Protein AF-A0A7L1SIP1-F1 (afdb_monomer)

Solvent-accessible surface area (backbone atoms only — not comparable to full-atom values): 5050 Å² total; per-residue (Å²): 108,72,76,69,51,43,74,77,41,90,61,38,86,38,60,38,91,88,76,65,53,62,24,77,43,63,84,58,42,59,49,51,54,26,72,80,73,65,50,42,89,42,64,37,89,89,78,72,51,61,28,57,43,69,90,73,51,82,74,57,91,90,67,75,77,69,90,86,84,82,82,85,87,83,135

Radius of gyration: 15.45 Å; Cα contacts (8 Å, |Δi|>4): 67; chains: 1; bounding box: 38×24×38 Å

Structure (mmCIF, N/CA/C/O backbone):
data_AF-A0A7L1SIP1-F1
#
_entry.id   AF-A0A7L1SIP1-F1
#
loop_
_atom_site.group_PDB
_atom_site.id
_atom_site.type_symbol
_atom_site.label_atom_id
_atom_site.label_alt_id
_atom_site.label_comp_id
_atom_site.label_asym_id
_atom_site.label_entity_id
_atom_site.label_seq_id
_atom_site.pdbx_PDB_ins_code
_atom_site.Cartn_x
_atom_site.Cartn_y
_atom_site.Cartn_z
_atom_site.occupancy
_atom_site.B_iso_or_equiv
_atom_site.auth_seq_id
_atom_site.auth_comp_id
_atom_site.auth_asym_id
_atom_site.auth_atom_id
_atom_site.pdbx_PDB_model_num
ATOM 1 N N . LEU A 1 1 ? 3.054 15.867 17.563 1.00 63.38 1 LEU A N 1
ATOM 2 C CA . LEU A 1 1 ? 2.167 15.361 18.636 1.00 63.38 1 LEU A CA 1
ATOM 3 C C . LEU A 1 1 ? 0.918 14.646 18.108 1.00 63.38 1 LEU A C 1
ATOM 5 O O . LEU A 1 1 ? 0.701 13.524 18.526 1.00 63.38 1 LEU A O 1
ATOM 9 N N . LEU A 1 2 ? 0.138 15.212 17.173 1.00 64.75 2 LEU A N 1
ATOM 10 C CA . LEU A 1 2 ? -1.128 14.609 16.691 1.00 64.75 2 LEU A CA 1
ATOM 11 C C . LEU A 1 2 ? -1.020 13.139 16.224 1.00 64.75 2 LEU A C 1
ATOM 13 O O . LEU A 1 2 ? -1.790 12.301 16.677 1.00 64.75 2 LEU A O 1
ATOM 17 N N . VAL A 1 3 ? -0.021 12.793 15.401 1.00 66.56 3 VAL A N 1
ATOM 18 C CA . VAL A 1 3 ? 0.179 11.404 14.922 1.00 66.56 3 VAL A CA 1
ATOM 19 C C . VAL A 1 3 ? 0.616 10.450 16.047 1.00 66.56 3 VAL A C 1
ATOM 21 O O . VAL A 1 3 ? 0.248 9.280 16.047 1.00 66.56 3 VAL A O 1
ATOM 24 N N . HIS A 1 4 ? 1.379 10.947 17.025 1.00 69.38 4 HIS A N 1
ATOM 25 C CA . HIS A 1 4 ? 1.771 10.180 18.213 1.00 69.38 4 HIS A CA 1
ATOM 26 C C . HIS A 1 4 ? 0.603 10.028 19.203 1.00 69.38 4 HIS A C 1
ATOM 28 O O . HIS A 1 4 ? 0.517 9.040 19.908 1.00 69.38 4 HIS A O 1
ATOM 34 N N . GLN A 1 5 ? -0.350 10.956 19.240 1.00 65.00 5 GLN A N 1
ATOM 35 C CA . GLN A 1 5 ? -1.557 10.804 20.062 1.00 65.00 5 GLN A CA 1
ATOM 36 C C . GLN A 1 5 ? -2.519 9.767 19.446 1.00 65.00 5 GLN A C 1
ATOM 38 O O . GLN A 1 5 ? -3.148 9.001 20.169 1.00 65.00 5 GLN A O 1
ATOM 43 N N . GLN A 1 6 ? -2.557 9.656 18.111 1.00 64.31 6 GLN A N 1
ATOM 44 C CA . GLN A 1 6 ? -3.366 8.665 17.383 1.00 64.31 6 GLN A CA 1
ATOM 45 C C . GLN A 1 6 ? -2.946 7.201 17.585 1.00 64.31 6 GLN A C 1
ATOM 47 O O . GLN A 1 6 ? -3.669 6.296 17.178 1.00 64.31 6 GLN A O 1
ATOM 52 N N . ILE A 1 7 ? -1.776 6.920 18.172 1.00 65.81 7 ILE A N 1
ATOM 53 C CA . ILE A 1 7 ? -1.427 5.541 18.556 1.00 65.81 7 ILE A CA 1
ATOM 54 C C . ILE A 1 7 ? -2.045 5.131 19.896 1.00 65.81 7 ILE A C 1
ATOM 56 O O . ILE A 1 7 ? -2.208 3.930 20.126 1.00 65.81 7 ILE A O 1
ATOM 60 N N . HIS A 1 8 ? -2.431 6.099 20.730 1.00 70.38 8 HIS A N 1
ATOM 61 C CA 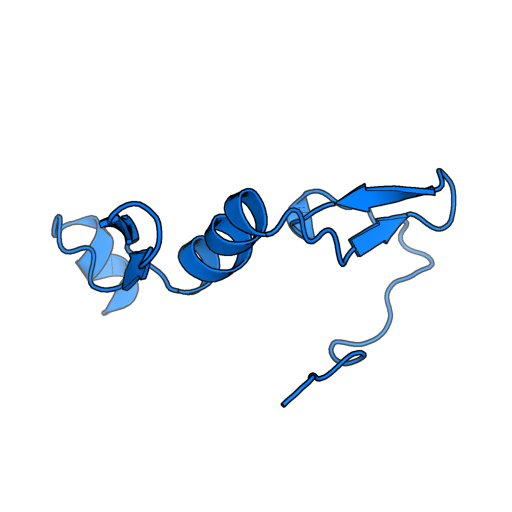. HIS A 1 8 ? -3.157 5.852 21.974 1.00 70.38 8 HIS A CA 1
ATOM 62 C C . HIS A 1 8 ? -4.664 5.717 21.741 1.00 70.38 8 HIS A C 1
ATOM 64 O O . HIS A 1 8 ? -5.313 4.938 22.432 1.00 70.38 8 HIS A O 1
ATOM 70 N N . THR A 1 9 ? -5.215 6.399 20.735 1.00 66.12 9 THR A N 1
ATOM 71 C CA . THR A 1 9 ? -6.605 6.209 20.310 1.00 66.12 9 THR A CA 1
ATOM 72 C C . THR A 1 9 ? -6.705 5.095 19.262 1.00 66.12 9 THR A C 1
ATOM 74 O O . THR A 1 9 ? -5.864 4.946 18.375 1.00 66.12 9 THR A O 1
ATOM 77 N N . GLU A 1 10 ? -7.722 4.239 19.341 1.00 70.31 10 GLU A N 1
ATOM 78 C CA . GLU A 1 10 ? -7.976 3.216 18.311 1.00 70.31 10 GLU A CA 1
ATOM 79 C C . GLU A 1 10 ? -8.602 3.793 17.032 1.00 70.31 10 GLU A C 1
ATOM 81 O O . GLU A 1 10 ? -8.987 3.048 16.131 1.00 70.31 10 GLU A O 1
ATOM 86 N N . GLU A 1 11 ? -8.658 5.120 16.911 1.00 80.38 11 GLU A N 1
ATOM 87 C CA . GLU A 1 11 ? -9.129 5.789 15.709 1.00 80.38 11 GLU A CA 1
ATOM 88 C C . GLU A 1 11 ? -8.267 5.425 14.499 1.00 80.38 11 GLU A C 1
ATOM 90 O O . GLU A 1 11 ? -7.043 5.588 14.463 1.00 80.38 11 GLU A O 1
ATOM 95 N N . ARG A 1 12 ? -8.944 4.929 13.468 1.00 85.69 12 ARG A N 1
ATOM 96 C CA . ARG A 1 12 ? -8.357 4.565 12.182 1.00 85.69 12 ARG A CA 1
ATOM 97 C C . ARG A 1 12 ? -9.054 5.373 11.097 1.00 85.69 12 ARG A C 1
ATOM 99 O O . ARG A 1 12 ? -9.901 4.825 10.408 1.00 85.69 12 ARG A O 1
ATOM 106 N N . PRO A 1 13 ? -8.739 6.665 10.934 1.00 85.31 13 PRO A N 1
ATOM 107 C CA . PRO A 1 13 ? -9.487 7.533 10.025 1.00 85.31 13 PRO A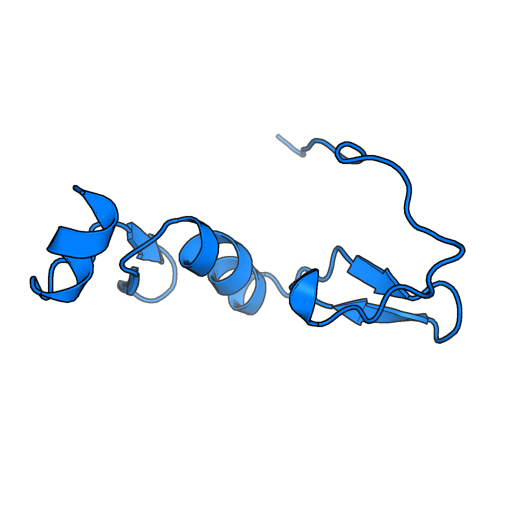 CA 1
ATOM 108 C C . PRO A 1 13 ? -9.394 7.093 8.553 1.00 85.31 13 PRO A C 1
ATOM 110 O O . PRO A 1 13 ? -10.280 7.390 7.755 1.00 85.31 13 PRO A O 1
ATOM 113 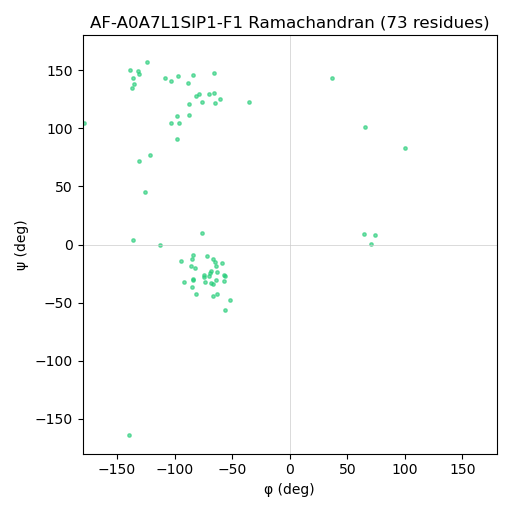N N . PHE A 1 14 ? -8.352 6.348 8.176 1.00 90.00 14 PHE A N 1
ATOM 114 C CA . PHE A 1 14 ? -8.109 5.949 6.792 1.00 90.00 14 PHE A CA 1
ATOM 115 C C . PHE A 1 14 ? -8.616 4.530 6.528 1.00 90.00 14 PHE A C 1
ATOM 117 O O . PHE A 1 14 ? -8.007 3.570 6.991 1.00 90.00 14 PHE A O 1
ATOM 124 N N . HIS A 1 15 ? -9.680 4.375 5.743 1.00 92.69 15 HIS A N 1
ATOM 125 C CA . HIS A 1 15 ? -10.274 3.067 5.448 1.00 92.69 15 HIS A CA 1
ATOM 126 C C . HIS A 1 15 ? -10.021 2.623 4.008 1.00 92.69 15 HIS A C 1
ATOM 128 O O . HIS A 1 15 ? -10.029 3.425 3.074 1.00 92.69 15 HIS A O 1
ATOM 134 N N . CYS A 1 16 ? -9.809 1.322 3.821 1.00 92.69 16 CYS A N 1
ATOM 135 C CA . CYS A 1 16 ? -9.749 0.720 2.498 1.00 92.69 16 CYS A CA 1
ATOM 136 C C . CYS A 1 16 ? -11.162 0.586 1.912 1.00 92.69 16 CYS A C 1
ATOM 138 O O . CYS A 1 16 ? -11.980 -0.110 2.512 1.00 92.69 16 CYS A O 1
ATOM 140 N N . PRO A 1 17 ? -11.457 1.163 0.733 1.00 89.94 17 PRO A N 1
ATOM 141 C CA . PRO A 1 17 ? -12.788 1.056 0.133 1.00 89.94 17 PRO A CA 1
ATOM 142 C C . PRO A 1 17 ? -13.115 -0.368 -0.338 1.00 89.94 17 PRO A C 1
ATOM 144 O O . PRO A 1 17 ? -14.281 -0.721 -0.447 1.00 89.94 17 PRO A O 1
ATOM 147 N N . SER A 1 18 ? -12.101 -1.199 -0.600 1.00 91.31 18 SER A N 1
ATOM 148 C CA . SER A 1 18 ? -12.295 -2.555 -1.128 1.00 91.31 18 SER A CA 1
ATOM 149 C C . SER A 1 18 ? -12.593 -3.597 -0.048 1.00 91.31 18 SER A C 1
ATOM 151 O O . SER A 1 18 ? -13.258 -4.584 -0.332 1.00 91.31 18 SER A O 1
ATOM 153 N N . CYS A 1 19 ? -12.090 -3.420 1.179 1.00 93.56 19 CYS A N 1
ATOM 154 C CA . CYS A 1 19 ? -12.255 -4.406 2.259 1.00 93.56 19 CYS A CA 1
ATOM 155 C C . CYS A 1 19 ? -12.628 -3.806 3.623 1.00 93.56 19 CYS A C 1
ATOM 157 O O . CYS A 1 19 ? -12.659 -4.524 4.619 1.00 93.56 19 CYS A O 1
ATOM 159 N N . GLY A 1 20 ? -12.849 -2.493 3.709 1.00 91.06 20 GLY A N 1
ATOM 160 C CA . GLY A 1 20 ? -13.211 -1.795 4.948 1.00 91.06 20 GLY A CA 1
ATOM 161 C C . GLY A 1 20 ? -12.091 -1.692 5.988 1.00 91.06 20 GLY A C 1
ATOM 162 O O . GLY A 1 20 ? -12.295 -1.126 7.058 1.00 91.06 20 GLY A O 1
ATOM 163 N N . LYS A 1 21 ? -10.888 -2.213 5.712 1.00 92.88 21 LYS A N 1
ATOM 164 C CA . LYS A 1 21 ? -9.789 -2.222 6.685 1.00 92.88 21 LYS A CA 1
ATOM 165 C C . LYS A 1 21 ? -9.328 -0.800 7.021 1.00 92.88 21 LYS A C 1
ATOM 167 O O . LYS A 1 21 ? -8.902 -0.065 6.132 1.00 92.88 21 LYS A O 1
ATOM 172 N N . GLY A 1 22 ? -9.383 -0.441 8.303 1.00 91.50 22 GLY A N 1
ATOM 173 C CA . GLY A 1 22 ? -8.916 0.848 8.820 1.00 91.50 22 GLY A CA 1
ATOM 174 C C . GLY A 1 22 ? -7.408 0.889 9.100 1.00 91.50 22 GLY A C 1
ATOM 175 O O . GLY A 1 22 ? -6.817 -0.089 9.568 1.00 91.50 22 GLY A O 1
ATOM 176 N N . PHE A 1 23 ? -6.802 2.054 8.882 1.00 89.50 23 PHE A N 1
ATOM 177 C CA . PHE A 1 23 ? -5.402 2.385 9.125 1.00 89.50 23 PHE A CA 1
ATOM 178 C C . PHE A 1 23 ? -5.288 3.700 9.901 1.00 89.50 23 PHE A C 1
ATOM 180 O O . PHE A 1 23 ? -6.061 4.636 9.706 1.00 89.50 23 PHE 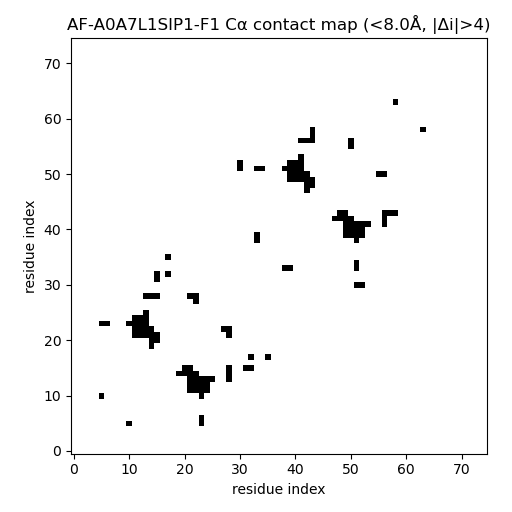A O 1
ATOM 187 N N . ARG A 1 24 ? -4.259 3.789 10.750 1.00 86.75 24 ARG A N 1
ATOM 188 C CA . ARG A 1 24 ? -3.919 5.018 11.487 1.00 86.75 24 ARG A CA 1
ATOM 189 C C . ARG A 1 24 ? -3.257 6.082 10.612 1.00 86.75 24 ARG A C 1
ATOM 191 O O . ARG A 1 24 ? -3.338 7.261 10.913 1.00 86.75 24 ARG A O 1
ATOM 198 N N . GLN A 1 25 ? -2.589 5.674 9.532 1.00 85.19 25 GLN A N 1
ATOM 199 C CA . GLN A 1 25 ? -1.847 6.579 8.653 1.00 85.19 25 GLN A CA 1
ATOM 200 C C . GLN A 1 25 ? -2.101 6.249 7.185 1.00 85.19 25 GLN A C 1
ATOM 202 O O . GLN A 1 25 ? -2.148 5.077 6.798 1.00 85.19 25 GLN A O 1
ATOM 207 N N . ASN A 1 26 ? -2.177 7.289 6.355 1.00 85.12 26 ASN A N 1
ATOM 208 C CA . ASN A 1 26 ? -2.359 7.142 4.912 1.00 85.12 26 ASN A CA 1
ATOM 209 C C . ASN A 1 26 ? -1.172 6.421 4.236 1.00 85.12 26 ASN A C 1
ATOM 211 O O . ASN A 1 26 ? -1.353 5.662 3.287 1.00 85.12 26 ASN A O 1
ATOM 215 N N . THR A 1 27 ? 0.039 6.575 4.783 1.00 84.19 27 THR A N 1
ATOM 216 C CA . THR A 1 27 ? 1.261 5.870 4.348 1.00 84.19 27 THR A CA 1
ATOM 217 C C . THR A 1 27 ? 1.123 4.347 4.383 1.00 84.19 27 THR A C 1
ATOM 219 O O . THR A 1 27 ? 1.786 3.664 3.607 1.00 84.19 27 THR A O 1
ATOM 222 N N . HIS A 1 28 ? 0.243 3.807 5.232 1.00 87.19 28 HIS A N 1
ATOM 223 C CA . HIS A 1 28 ? -0.071 2.378 5.285 1.00 87.19 28 HIS A CA 1
ATOM 224 C C . HIS A 1 28 ? -1.262 1.993 4.395 1.00 87.19 28 HIS A C 1
ATOM 226 O O . HIS A 1 28 ? -1.266 0.897 3.834 1.00 87.19 28 HIS A O 1
ATOM 232 N N . LEU A 1 29 ? -2.245 2.885 4.218 1.00 90.38 29 LEU A N 1
ATOM 233 C CA . LEU A 1 29 ? -3.408 2.639 3.357 1.00 90.38 29 LEU A CA 1
ATOM 234 C C . LEU A 1 29 ? -3.017 2.547 1.872 1.00 90.38 29 LEU A C 1
ATOM 236 O O . LEU A 1 29 ? -3.476 1.647 1.171 1.00 90.38 29 LEU A O 1
ATOM 240 N N . ILE A 1 30 ? -2.157 3.445 1.383 1.00 88.19 30 ILE A N 1
ATOM 241 C CA . ILE A 1 30 ? -1.748 3.489 -0.033 1.00 88.19 30 ILE A CA 1
ATOM 242 C C . ILE A 1 30 ? -1.150 2.151 -0.510 1.00 88.19 30 ILE A C 1
ATOM 244 O O . ILE A 1 30 ? -1.682 1.574 -1.460 1.00 88.19 30 ILE A O 1
ATOM 248 N N . PRO A 1 31 ? -0.090 1.602 0.118 1.00 88.19 31 PRO A N 1
ATOM 249 C CA . PRO A 1 31 ? 0.458 0.320 -0.307 1.00 88.19 31 PRO A CA 1
ATOM 250 C C . PRO A 1 31 ? -0.478 -0.849 0.000 1.00 88.19 31 PRO A C 1
ATOM 252 O O . PRO A 1 31 ? -0.400 -1.870 -0.676 1.00 88.19 31 PRO A O 1
ATOM 255 N N . HIS A 1 32 ? -1.373 -0.719 0.985 1.00 91.12 32 HIS A N 1
ATOM 256 C CA . HIS A 1 32 ? -2.406 -1.720 1.213 1.00 91.12 32 HIS A C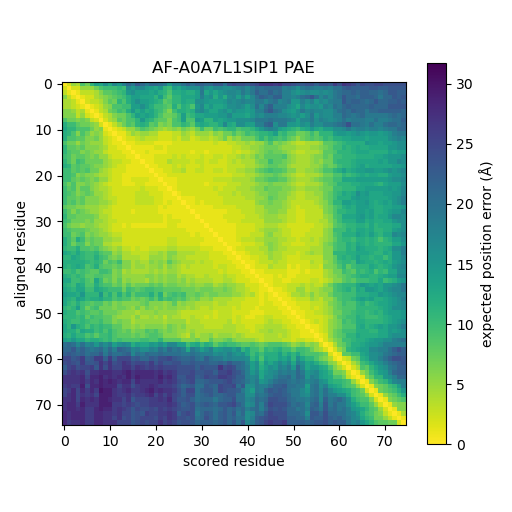A 1
ATOM 257 C C . HIS A 1 32 ? -3.362 -1.821 0.022 1.00 91.12 32 HIS A C 1
ATOM 259 O O . HIS A 1 32 ? -3.646 -2.931 -0.403 1.00 91.12 32 HIS A O 1
ATOM 265 N N . ARG A 1 33 ? -3.798 -0.711 -0.587 1.00 90.25 33 ARG A N 1
ATOM 266 C CA . ARG A 1 33 ? -4.674 -0.761 -1.777 1.00 90.25 33 ARG A CA 1
ATOM 267 C C . ARG A 1 33 ? -4.062 -1.559 -2.931 1.00 90.25 33 ARG A C 1
ATOM 269 O O . ARG A 1 33 ? -4.786 -2.241 -3.651 1.00 90.25 33 ARG A O 1
ATOM 276 N N . ARG A 1 34 ? -2.731 -1.547 -3.047 1.00 90.00 34 ARG A N 1
ATOM 277 C CA . ARG A 1 34 ? -1.993 -2.299 -4.069 1.00 90.00 34 ARG A CA 1
ATOM 278 C C . ARG A 1 34 ? -2.127 -3.814 -3.941 1.00 90.00 34 ARG A C 1
ATOM 280 O O . ARG A 1 34 ? -1.881 -4.515 -4.911 1.00 90.00 34 ARG A O 1
ATOM 287 N N . ILE A 1 35 ? -2.538 -4.344 -2.785 1.00 89.12 35 ILE A N 1
ATOM 288 C CA . ILE A 1 35 ? -2.809 -5.786 -2.662 1.00 89.12 35 ILE A CA 1
ATOM 289 C C . ILE A 1 35 ? -4.065 -6.195 -3.433 1.00 89.12 35 ILE A C 1
ATOM 291 O O . ILE A 1 35 ? -4.171 -7.345 -3.839 1.00 89.12 35 ILE A O 1
ATOM 295 N N . HIS A 1 36 ? -5.011 -5.267 -3.610 1.00 90.88 36 HIS A N 1
ATOM 296 C CA . HIS A 1 36 ? -6.252 -5.514 -4.338 1.00 90.88 36 HIS A CA 1
ATOM 297 C C . HIS A 1 36 ? -6.061 -5.317 -5.841 1.00 90.88 36 HIS A C 1
ATOM 299 O O . HIS A 1 36 ? -6.630 -6.064 -6.626 1.00 90.88 36 HIS A O 1
ATOM 305 N N . THR A 1 37 ? -5.246 -4.335 -6.240 1.00 89.00 37 THR A N 1
ATOM 306 C CA . THR A 1 37 ? -4.951 -4.064 -7.657 1.00 89.00 37 THR A CA 1
ATOM 307 C C . THR A 1 37 ? -3.805 -4.914 -8.205 1.00 89.00 37 THR A C 1
ATOM 309 O O . THR A 1 37 ? -3.659 -5.036 -9.414 1.00 89.00 37 THR A O 1
ATOM 312 N N . GLY A 1 38 ? -2.969 -5.486 -7.334 1.00 87.12 38 GLY A N 1
ATOM 313 C CA . GLY A 1 38 ? -1.764 -6.213 -7.729 1.00 87.12 38 GLY A CA 1
ATOM 314 C C . GLY A 1 38 ? -0.615 -5.312 -8.197 1.00 87.12 38 GLY A C 1
ATOM 315 O O . GLY A 1 38 ? 0.392 -5.828 -8.672 1.00 87.12 38 GLY A O 1
ATOM 316 N N . GLU A 1 39 ? -0.721 -3.987 -8.056 1.00 88.25 39 GLU A N 1
ATOM 317 C CA . GLU A 1 39 ? 0.304 -3.047 -8.518 1.00 88.25 39 GLU A CA 1
ATOM 318 C C . GLU A 1 39 ? 1.630 -3.191 -7.755 1.00 88.25 39 GLU A C 1
ATOM 320 O O . GLU A 1 39 ? 1.693 -3.154 -6.518 1.00 88.25 39 GLU A O 1
ATOM 325 N N . ARG A 1 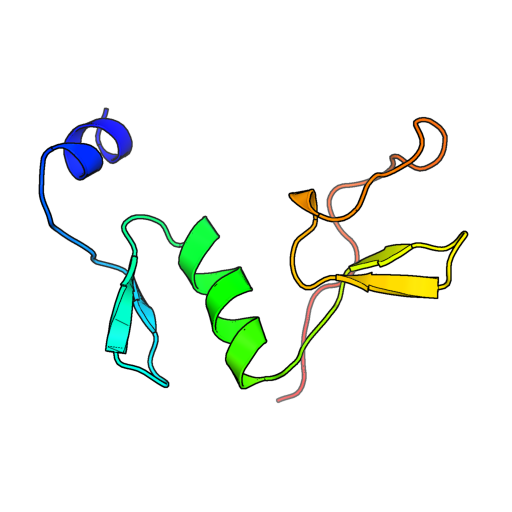40 ? 2.733 -3.287 -8.503 1.00 83.62 40 ARG A N 1
ATOM 326 C CA . ARG A 1 40 ? 4.093 -3.423 -7.960 1.00 83.62 40 ARG A CA 1
ATOM 327 C C . ARG A 1 40 ? 5.037 -2.421 -8.631 1.00 83.62 40 ARG A C 1
ATOM 329 O O . ARG A 1 40 ? 5.865 -2.821 -9.439 1.00 83.62 40 ARG A O 1
ATOM 336 N N . PRO A 1 41 ? 4.912 -1.123 -8.312 1.00 82.25 41 PRO A N 1
ATOM 337 C CA . PRO A 1 41 ? 5.615 -0.063 -9.034 1.00 82.25 41 PRO A CA 1
ATOM 338 C C . PRO A 1 41 ? 7.124 -0.007 -8.759 1.00 82.25 41 PRO A C 1
ATOM 340 O O . PRO A 1 41 ? 7.824 0.751 -9.417 1.00 82.25 41 PRO A O 1
ATOM 343 N N . TYR A 1 42 ? 7.631 -0.751 -7.773 1.00 82.75 42 TYR A N 1
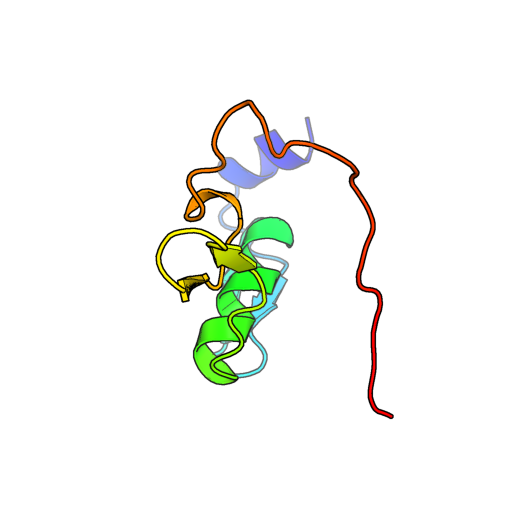ATOM 344 C CA . TYR A 1 42 ? 9.051 -0.733 -7.424 1.00 82.75 42 TYR A CA 1
ATOM 345 C C . TYR A 1 42 ? 9.733 -1.980 -7.962 1.00 82.75 42 TYR A C 1
ATOM 347 O O . TYR A 1 42 ? 9.575 -3.049 -7.382 1.00 82.75 42 TYR A O 1
ATOM 355 N N . GLU A 1 43 ? 10.502 -1.859 -9.034 1.00 82.31 43 GLU A N 1
ATOM 356 C CA . GLU A 1 43 ? 11.264 -2.971 -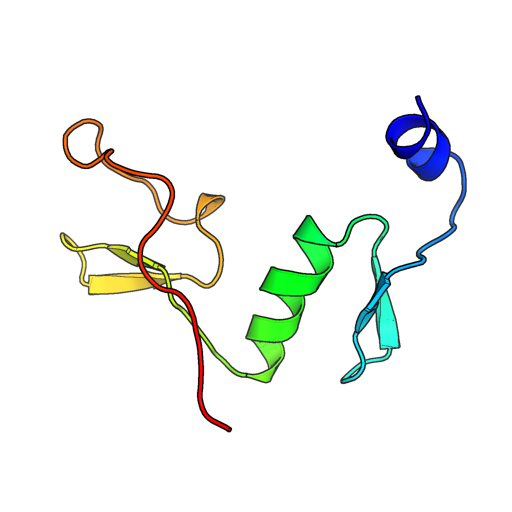9.598 1.00 82.31 43 GLU A CA 1
ATOM 357 C C . GLU A 1 43 ? 12.743 -2.880 -9.228 1.00 82.31 43 GLU A C 1
ATOM 359 O O . GLU A 1 43 ? 13.330 -1.802 -9.188 1.00 82.31 43 GLU A O 1
ATOM 364 N N . CYS A 1 44 ? 13.352 -4.025 -8.929 1.00 80.88 44 CYS A N 1
ATOM 365 C CA . CYS A 1 44 ? 14.793 -4.119 -8.763 1.00 80.88 44 CYS A CA 1
ATOM 366 C C . CYS A 1 44 ? 15.462 -4.378 -10.114 1.00 80.88 44 CYS A C 1
ATOM 368 O O . CYS A 1 44 ? 15.390 -5.498 -10.616 1.00 80.88 44 CYS A O 1
ATOM 370 N N . SER A 1 45 ? 16.214 -3.405 -10.627 1.00 79.88 45 SER A N 1
ATOM 371 C CA . SER A 1 45 ? 16.938 -3.497 -11.906 1.00 79.88 45 SER A CA 1
ATOM 372 C C . SER A 1 45 ? 17.902 -4.689 -11.995 1.00 79.88 45 SER A C 1
ATOM 374 O O . SER A 1 45 ? 18.171 -5.195 -13.078 1.00 79.88 45 SER A O 1
ATOM 376 N N . ARG A 1 46 ? 18.424 -5.175 -10.857 1.00 77.50 46 ARG A N 1
ATOM 377 C CA . ARG A 1 46 ? 19.366 -6.308 -10.821 1.00 77.50 46 ARG A CA 1
ATOM 378 C C . ARG A 1 46 ? 18.688 -7.674 -10.900 1.00 77.50 46 ARG A C 1
ATOM 380 O O . ARG A 1 46 ? 19.226 -8.577 -11.528 1.00 77.50 46 ARG A O 1
ATOM 387 N N . CYS A 1 47 ? 17.577 -7.867 -10.189 1.00 82.19 47 CYS A N 1
ATOM 388 C CA . CYS A 1 47 ? 16.925 -9.181 -10.101 1.00 82.19 47 CYS A CA 1
ATOM 389 C C . CYS A 1 47 ? 15.555 -9.247 -10.784 1.00 82.19 47 CYS A C 1
ATOM 391 O O . CYS A 1 47 ? 14.921 -10.297 -10.733 1.00 82.19 47 CYS A O 1
ATOM 393 N N . GLY A 1 48 ? 15.081 -8.143 -11.370 1.00 79.44 48 GLY A N 1
ATOM 394 C CA . GLY A 1 48 ? 13.784 -8.034 -12.047 1.00 79.44 48 GLY A CA 1
ATOM 395 C C . GLY A 1 48 ? 12.576 -8.208 -11.124 1.00 79.44 48 GLY A C 1
ATOM 396 O O . GLY A 1 48 ? 11.450 -8.350 -11.585 1.00 79.44 48 GLY A O 1
ATOM 397 N N . LYS A 1 49 ? 12.780 -8.260 -9.800 1.00 80.75 49 LYS A N 1
ATOM 398 C CA . LYS A 1 49 ? 11.687 -8.469 -8.845 1.00 80.75 49 LYS A CA 1
ATOM 399 C C . LYS A 1 49 ? 10.970 -7.156 -8.575 1.00 80.75 49 LYS A C 1
ATOM 401 O O . LYS A 1 49 ? 11.601 -6.190 -8.146 1.00 80.75 49 LYS A O 1
ATOM 406 N N . SER A 1 50 ? 9.650 -7.169 -8.729 1.00 83.75 50 SER A N 1
ATOM 407 C CA . SER A 1 50 ? 8.790 -6.025 -8.430 1.00 83.75 50 SER A CA 1
ATOM 408 C C . SER A 1 50 ? 8.164 -6.129 -7.031 1.00 83.75 50 SER A C 1
ATOM 410 O O . SER A 1 50 ? 7.793 -7.207 -6.546 1.00 83.75 50 SER A O 1
ATOM 412 N N . PHE A 1 51 ? 7.992 -4.991 -6.367 1.00 83.62 51 PHE A N 1
ATOM 413 C CA . PHE A 1 51 ? 7.492 -4.847 -5.003 1.00 83.62 51 PHE A CA 1
ATOM 414 C C . PHE A 1 51 ? 6.401 -3.775 -4.938 1.00 83.62 51 PHE A C 1
ATOM 416 O O . PHE A 1 51 ? 6.407 -2.791 -5.675 1.00 83.62 51 PHE A O 1
ATOM 423 N N . SER A 1 52 ? 5.460 -3.944 -4.009 1.00 84.38 52 SER A N 1
ATOM 424 C CA . SER A 1 52 ? 4.388 -2.973 -3.755 1.00 84.38 52 SER A CA 1
ATOM 425 C C . SER A 1 52 ? 4.802 -1.845 -2.800 1.00 84.38 52 SER A C 1
ATOM 427 O O . SER A 1 52 ? 4.091 -0.845 -2.696 1.00 84.38 52 SER A O 1
ATOM 429 N N . GLN A 1 53 ? 5.947 -1.975 -2.114 1.00 83.94 53 GLN A N 1
ATOM 430 C CA . GLN A 1 53 ? 6.482 -1.008 -1.148 1.00 83.94 53 GLN A CA 1
ATOM 431 C C . GLN A 1 53 ? 7.978 -0.769 -1.363 1.00 83.94 53 GLN A C 1
ATOM 433 O O . GLN A 1 53 ? 8.734 -1.724 -1.522 1.00 83.94 53 GLN A O 1
ATOM 438 N N . ILE A 1 54 ? 8.405 0.493 -1.274 1.00 80.44 54 ILE A N 1
ATOM 439 C CA . ILE A 1 54 ? 9.813 0.881 -1.432 1.00 80.44 54 ILE A CA 1
ATOM 440 C C . ILE A 1 54 ? 10.697 0.338 -0.308 1.00 80.44 54 ILE A C 1
ATOM 442 O O . ILE A 1 54 ? 11.816 -0.071 -0.559 1.00 80.44 54 ILE A O 1
ATOM 446 N N . SER A 1 55 ? 10.178 0.235 0.916 1.00 80.75 55 SER A N 1
ATOM 447 C CA . SER A 1 55 ? 10.896 -0.357 2.054 1.00 80.75 55 SER A CA 1
ATOM 448 C C . SER A 1 55 ? 11.185 -1.852 1.883 1.00 80.75 55 SER A C 1
ATOM 450 O O . SER A 1 55 ? 11.971 -2.419 2.636 1.00 80.75 55 SER A O 1
ATOM 452 N N . LYS A 1 56 ? 10.518 -2.512 0.926 1.00 79.38 56 LYS A N 1
ATOM 453 C CA . LYS A 1 56 ? 10.770 -3.909 0.549 1.00 79.38 56 LYS A CA 1
ATOM 454 C C . LYS A 1 56 ? 11.743 -4.028 -0.624 1.00 79.38 56 LYS A C 1
ATOM 456 O O . LYS A 1 56 ? 12.255 -5.119 -0.855 1.00 79.38 56 LYS A O 1
ATOM 461 N N . LEU A 1 57 ? 12.002 -2.931 -1.331 1.00 80.75 57 LEU A N 1
ATOM 462 C CA . LEU A 1 57 ? 13.098 -2.826 -2.279 1.00 80.75 57 LEU A CA 1
ATOM 463 C C . LEU A 1 57 ? 14.375 -2.597 -1.459 1.00 80.75 57 LEU A C 1
ATOM 465 O O . LEU A 1 57 ? 14.394 -1.737 -0.585 1.00 80.75 57 LEU A O 1
ATOM 469 N N . ASN A 1 58 ? 15.427 -3.377 -1.697 1.00 69.25 58 ASN A N 1
ATOM 470 C CA . ASN A 1 58 ? 16.742 -3.116 -1.110 1.00 69.25 58 ASN A CA 1
ATOM 471 C C . ASN A 1 58 ? 17.576 -2.368 -2.162 1.00 69.25 58 ASN A C 1
ATOM 473 O O . ASN A 1 58 ? 18.152 -3.026 -3.035 1.00 69.25 58 ASN A O 1
ATOM 477 N N . PRO A 1 59 ? 17.561 -1.021 -2.181 1.00 60.97 59 PRO A N 1
ATOM 478 C CA . PRO A 1 59 ? 18.354 -0.268 -3.135 1.00 60.97 59 PRO A CA 1
ATOM 479 C C . PRO A 1 59 ? 19.831 -0.413 -2.775 1.00 60.97 59 PRO A C 1
ATOM 481 O O . PRO A 1 59 ? 20.241 -0.200 -1.634 1.00 60.97 59 PRO A O 1
ATOM 484 N N . THR A 1 60 ? 20.656 -0.767 -3.756 1.00 54.41 60 THR A N 1
ATOM 485 C CA . THR A 1 60 ? 22.104 -0.651 -3.595 1.00 54.41 60 THR A CA 1
ATOM 486 C C . THR A 1 60 ? 22.494 0.828 -3.473 1.00 54.41 60 THR A C 1
ATOM 488 O O . THR A 1 60 ? 21.874 1.660 -4.137 1.00 54.41 60 THR A O 1
ATOM 491 N N . PRO A 1 61 ? 23.547 1.176 -2.709 1.00 57.06 61 PRO A N 1
ATOM 492 C CA . PRO A 1 61 ? 23.951 2.569 -2.482 1.00 57.06 61 PRO A CA 1
ATOM 493 C C . PRO A 1 61 ? 24.301 3.366 -3.753 1.00 57.06 61 PRO A C 1
ATOM 495 O O . PRO A 1 61 ? 24.339 4.590 -3.701 1.00 57.06 61 PRO A O 1
ATOM 498 N N . ALA A 1 62 ? 24.525 2.699 -4.891 1.00 54.00 62 ALA A N 1
ATOM 499 C CA . ALA A 1 62 ? 24.827 3.332 -6.177 1.00 54.00 62 ALA A CA 1
ATOM 500 C C . ALA A 1 62 ? 23.587 3.784 -6.982 1.00 54.00 62 ALA A C 1
ATOM 502 O O . ALA A 1 62 ? 23.747 4.479 -7.978 1.00 54.00 62 ALA A O 1
ATOM 503 N N . GLU A 1 63 ? 22.367 3.425 -6.561 1.00 46.75 63 GLU A N 1
ATOM 504 C CA . GLU A 1 63 ? 21.113 3.774 -7.253 1.00 46.75 63 GLU A CA 1
ATOM 505 C C . GLU A 1 63 ? 20.134 4.483 -6.310 1.00 46.75 63 GLU A C 1
ATOM 507 O O . GLU A 1 63 ? 18.947 4.173 -6.240 1.00 46.75 63 GLU A O 1
ATOM 512 N N . ALA A 1 64 ? 20.639 5.440 -5.537 1.00 57.91 64 ALA A N 1
ATOM 513 C CA . ALA A 1 64 ? 19.792 6.495 -5.009 1.00 57.91 64 ALA A CA 1
ATOM 514 C C . ALA A 1 64 ? 19.935 7.694 -5.945 1.00 57.91 64 ALA A C 1
ATOM 516 O O . ALA A 1 64 ? 20.945 8.396 -5.892 1.00 57.91 64 ALA A O 1
ATOM 517 N N . PRO A 1 65 ? 18.925 7.954 -6.784 1.00 50.09 65 PRO A N 1
ATOM 518 C CA . PRO A 1 65 ? 18.544 9.346 -6.875 1.00 50.09 65 PRO A CA 1
ATOM 519 C C . PRO A 1 65 ? 17.023 9.532 -6.921 1.00 50.09 65 PRO A C 1
ATOM 521 O O . PRO A 1 65 ? 16.260 8.731 -7.448 1.00 50.09 65 PRO A O 1
ATOM 524 N N . VAL A 1 66 ? 16.645 10.688 -6.385 1.00 42.81 66 VAL A N 1
ATOM 525 C CA . VAL A 1 66 ? 15.411 11.427 -6.643 1.00 42.81 66 VAL A CA 1
ATOM 526 C C . VAL A 1 66 ? 14.114 10.747 -6.191 1.00 42.81 66 VAL A C 1
ATOM 528 O O . VAL A 1 66 ? 13.477 9.936 -6.856 1.00 42.81 66 VAL A O 1
ATOM 531 N N . ARG A 1 67 ? 13.634 11.237 -5.044 1.00 50.16 67 ARG A N 1
ATOM 532 C CA . ARG A 1 67 ? 12.213 11.566 -4.880 1.00 50.16 67 ARG A CA 1
ATOM 533 C C . ARG A 1 67 ? 11.726 12.104 -6.236 1.00 50.16 67 ARG A C 1
ATOM 535 O O . ARG A 1 67 ? 12.304 13.090 -6.658 1.00 50.16 67 ARG A O 1
ATOM 542 N N . GLU A 1 68 ? 10.706 11.504 -6.860 1.00 44.03 68 GLU A N 1
ATOM 543 C CA . GLU A 1 68 ? 10.002 12.031 -8.057 1.00 44.03 68 GLU A CA 1
ATOM 544 C C . GLU A 1 68 ? 10.405 11.438 -9.432 1.00 44.03 68 GLU A C 1
ATOM 546 O O . GLU A 1 68 ? 11.165 12.023 -10.188 1.00 44.03 68 GLU A O 1
ATOM 551 N N . ALA A 1 69 ? 9.824 10.278 -9.768 1.00 41.34 69 ALA A N 1
ATOM 552 C CA . ALA A 1 69 ? 9.417 9.819 -11.113 1.00 41.34 69 ALA A CA 1
ATOM 553 C C . ALA A 1 69 ? 8.766 8.432 -10.902 1.00 41.34 69 ALA A C 1
ATOM 555 O O . ALA A 1 69 ? 9.440 7.493 -10.510 1.00 41.34 69 ALA A O 1
ATOM 556 N N . LEU A 1 70 ? 7.453 8.215 -10.945 1.00 37.72 70 LEU A N 1
ATOM 557 C CA . LEU A 1 70 ? 6.456 8.628 -11.926 1.00 37.72 70 LEU A CA 1
ATOM 558 C C . LEU A 1 70 ? 5.174 9.121 -11.233 1.00 37.72 70 LEU A C 1
ATOM 560 O O . LEU A 1 70 ? 4.625 8.471 -10.340 1.00 37.72 70 LEU A O 1
ATOM 564 N N . ARG A 1 71 ? 4.657 10.249 -11.714 1.00 47.56 71 ARG A N 1
ATOM 565 C CA . ARG A 1 71 ? 3.279 10.702 -11.511 1.00 47.56 71 ARG A CA 1
ATOM 566 C C . ARG A 1 71 ? 2.408 10.087 -12.639 1.00 47.56 71 ARG A C 1
ATOM 568 O O . ARG A 1 71 ? 2.766 10.281 -13.790 1.00 47.56 71 ARG A O 1
ATOM 575 N N . VAL A 1 72 ? 1.377 9.297 -12.263 1.00 42.19 72 VAL A N 1
ATOM 576 C CA . VAL A 1 72 ? -0.088 9.294 -12.632 1.00 42.19 72 VAL A CA 1
ATOM 577 C C . VAL A 1 72 ? -0.487 9.663 -14.095 1.00 42.19 72 VAL A C 1
ATOM 579 O O . VAL A 1 72 ? 0.112 10.633 -14.548 1.00 42.19 72 VAL A O 1
ATOM 582 N N . PRO A 1 73 ? -1.517 9.101 -14.823 1.00 41.34 73 PRO A N 1
ATOM 583 C CA . PRO A 1 73 ? -2.751 8.324 -14.471 1.00 41.34 73 PRO A CA 1
ATOM 584 C C . PRO A 1 73 ? -3.090 7.118 -15.433 1.00 41.34 73 PRO A C 1
ATOM 586 O O . PRO A 1 73 ? -2.227 6.708 -16.206 1.00 41.34 73 PRO A O 1
ATOM 589 N N . PRO A 1 74 ? -4.326 6.552 -15.431 1.00 41.25 74 PRO A N 1
ATOM 590 C CA . PRO A 1 74 ? -5.270 6.935 -16.497 1.00 41.25 74 PRO A CA 1
ATOM 591 C C . PRO A 1 74 ? -6.603 7.476 -15.951 1.00 41.25 74 PRO A C 1
ATOM 593 O O . PRO A 1 74 ? -6.931 7.274 -14.780 1.00 41.25 74 PRO A O 1
ATOM 596 N N . GLY A 1 75 ? -7.279 8.262 -16.796 1.00 39.91 75 GLY A N 1
ATOM 597 C CA . GLY A 1 75 ? -8.609 8.823 -16.546 1.00 39.91 75 GLY A CA 1
ATOM 598 C C . GLY A 1 75 ? -9.729 7.795 -16.586 1.00 39.91 75 GLY A C 1
ATOM 599 O O . GLY A 1 75 ? -9.455 6.622 -16.926 1.00 39.91 75 GLY A O 1
#

Nearest PDB structures (foldseek):
  1jk1-assembly1_A  TM=9.745E-01  e=5.128E-05  Mus musculus
  1a1g-assembly1_A  TM=9.692E-01  e=5.128E-05  Mus musculus
  5eh2-assembly1_F  TM=8.871E-01  e=1.563E-05  Homo sapiens
  1a1j-assembly1_A  TM=9.679E-01  e=6.324E-05  Mus musculus
  6e93-assembly1_A  TM=8.137E-01  e=1.106E-04  Homo sapiens

Sequence (75 aa):
LLVHQQIHTEERPFHCPSCGKGFRQNTHLIPHRRIHTGERPYECSRCGKSFSQISKLNPTPAEAPVREALRVPPG

Mean predicted aligned error: 10.55 Å

Foldseek 3Di:
DVLVVLVVPPDQPDADPVPRDGHSDVLVNQLVNCVVVVDFPDADPVPRDGHSDPVPDDDDPVPDDDDDPDDDDDD

Secondary structure (DSSP, 8-state):
-HHHHTTTS----EE-TTT--EESSHHHHHHHHHHHH----EE-TTT--EESSGGGS---TT----S--------

Organism: NCBI:txid3150915

InterPro domains:
  IPR013087 Zinc finger C2H2-type [PF00096] (14-36)
  IPR013087 Zinc finger C2H2-type [PF00096] (42-57)
  IPR013087 Zinc finger C2H2-type [PS00028] (16-36)
  IPR013087 Zinc finger C2H2-type [PS50157] (14-41)
  IPR013087 Zinc finger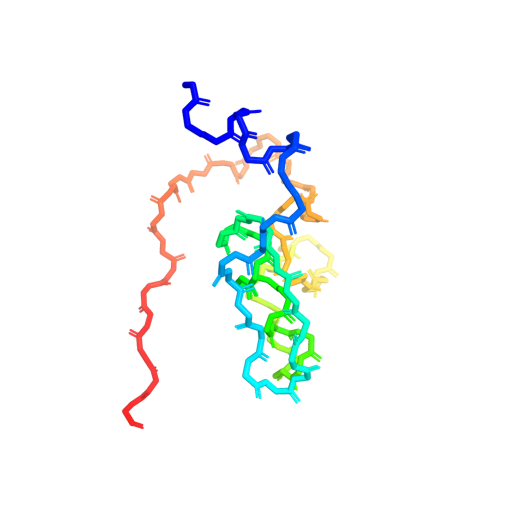 C2H2-type [PS50157] (42-57)
  IPR036236 Zinc finger C2H2 superfamily [SSF57667] (1-51)
  IPR050717 C2H2-type Zinc-Finger Transcription Regulators [PTHR14196] (1-58)

pLDDT: mean 74.54, std 16.75, range [37.72, 93.56]